Protein AF-A0A1I3MCD2-F1 (afdb_monomer)

Sequence (157 aa):
MAGADNDCGRGHNVNRDANYAGITSLNPNIALNADGDVICSGNSDSISVVGFGKLPEGVLGVSCPKRSSLDSKELIVDDIRISQDSSTFTLTPNALGCVSRYDLQALVTHEFGHFFGLGHVSESKRQQMTMSPLVGACTAAERTLGLRDMLGLEVLF

Organism: NCBI:txid1005945

Foldseek 3Di:
DPDQFAPAPDDDPQPDDDDDPDDDPDAFQWDADPVQDIDCPDPPDQEEEEEEDAHPPPDAKDKRWDAPDPPGLDTRYIYMYGYNPPVQADCQLQDPPFDNHFHPLLQVLLNVLVVNPDAADDPVVDVQDSRHPDTDGSDCSHNHHYPVSSVVSVVSD

Secondary structure (DSSP, 8-state):
-----BSS----------------SPPPSEEE-TTS-EEE----SS---EEEE---TT--EEEEEEESSTT---EEEEEEEEES-GGGEES-TTSTT--S-EEHHHHHHHHHHHHTTPPPPPTTT-TTSTT-SSPPBT--GGGSB-HHHHHHHHHH-

Radius of gyration: 15.58 Å; Cα contacts (8 Å, |Δi|>4): 293; chains: 1; bounding box: 37×43×44 Å

Solvent-accessible surface area (backbone atoms only — not comparable to full-atom values): 9366 Å² total; per-residue (Å²): 76,91,73,81,58,50,83,59,81,71,78,93,75,59,82,64,80,62,79,89,89,72,92,72,92,76,71,33,57,64,44,62,50,97,89,48,48,83,37,63,58,68,68,85,58,94,65,62,33,78,37,71,35,93,60,47,90,95,46,62,64,49,55,44,67,36,48,85,41,98,89,45,86,50,68,74,35,35,26,29,39,32,41,58,58,68,80,47,47,33,91,56,20,78,43,98,80,54,71,84,19,32,23,50,62,22,51,52,47,23,38,47,37,39,58,73,65,51,67,74,44,62,55,96,78,44,65,57,30,24,44,18,86,59,78,57,61,34,36,64,62,26,53,32,39,33,61,65,56,50,53,50,45,56,73,76,85

Structure (mmCIF, N/CA/C/O backbone):
data_AF-A0A1I3MCD2-F1
#
_entry.id   AF-A0A1I3MCD2-F1
#
loop_
_atom_site.group_PDB
_atom_site.id
_atom_site.type_symbol
_atom_site.label_atom_id
_atom_site.label_alt_id
_atom_site.label_comp_id
_atom_site.label_asym_id
_atom_site.label_entity_id
_atom_site.label_seq_id
_atom_site.pdbx_PDB_ins_code
_atom_site.Cartn_x
_atom_site.Cartn_y
_atom_site.Cartn_z
_atom_site.occupancy
_atom_site.B_iso_or_equiv
_atom_site.auth_seq_id
_atom_site.auth_comp_id
_atom_site.auth_asym_id
_atom_site.auth_atom_id
_atom_site.pdbx_PDB_model_num
ATOM 1 N N . MET A 1 1 ? 9.531 -9.593 -0.253 1.00 42.62 1 MET A N 1
ATOM 2 C CA . MET A 1 1 ? 8.609 -9.960 0.836 1.00 42.62 1 MET A CA 1
ATOM 3 C C . MET A 1 1 ? 9.076 -11.290 1.385 1.00 42.62 1 MET A C 1
ATOM 5 O O . MET A 1 1 ? 8.758 -12.315 0.809 1.00 42.62 1 MET A O 1
ATOM 9 N N . ALA A 1 2 ? 9.872 -11.283 2.451 1.00 29.47 2 ALA A N 1
ATOM 10 C CA . ALA A 1 2 ? 10.200 -12.526 3.137 1.00 29.47 2 ALA A CA 1
ATOM 11 C C . ALA A 1 2 ? 9.055 -12.837 4.112 1.00 29.47 2 ALA A C 1
ATOM 13 O O . ALA A 1 2 ? 8.924 -12.158 5.127 1.00 29.47 2 ALA A O 1
ATOM 14 N N . GLY A 1 3 ? 8.216 -13.817 3.760 1.00 45.88 3 GLY A N 1
ATOM 15 C CA . GLY A 1 3 ? 7.077 -14.266 4.564 1.00 45.88 3 GLY A CA 1
ATOM 16 C C . GLY A 1 3 ? 5.793 -13.501 4.259 1.00 45.88 3 GLY A C 1
ATOM 17 O O . GLY A 1 3 ? 5.422 -12.585 4.983 1.00 45.88 3 GLY A O 1
ATOM 18 N N . ALA A 1 4 ? 5.100 -13.876 3.184 1.00 54.59 4 ALA A N 1
ATOM 19 C CA . ALA A 1 4 ? 3.705 -13.491 3.020 1.00 54.59 4 ALA A CA 1
ATOM 20 C C . ALA A 1 4 ? 2.867 -14.106 4.155 1.00 54.59 4 ALA A C 1
ATOM 22 O O . ALA A 1 4 ? 2.524 -15.292 4.098 1.00 54.59 4 ALA A O 1
ATOM 23 N N . ASP A 1 5 ? 2.559 -13.309 5.181 1.00 69.00 5 ASP A N 1
ATOM 24 C CA . ASP A 1 5 ? 1.553 -13.657 6.181 1.00 69.00 5 ASP A CA 1
ATOM 25 C C . ASP A 1 5 ? 0.223 -13.869 5.446 1.00 69.00 5 ASP A C 1
ATOM 27 O O . ASP A 1 5 ? -0.401 -12.932 4.941 1.00 69.00 5 ASP A O 1
ATOM 31 N N . ASN A 1 6 ? -0.179 -15.133 5.330 1.00 71.88 6 ASN A N 1
ATOM 32 C CA . ASN A 1 6 ? -1.443 -15.532 4.737 1.00 71.88 6 ASN A CA 1
ATOM 33 C C . ASN A 1 6 ? -2.268 -16.271 5.786 1.00 71.88 6 ASN A C 1
ATOM 35 O O . ASN A 1 6 ? -1.760 -17.113 6.525 1.00 71.88 6 ASN A O 1
ATOM 39 N N . ASP A 1 7 ? -3.553 -15.965 5.836 1.00 76.00 7 ASP A N 1
ATOM 40 C CA . ASP A 1 7 ? -4.520 -16.595 6.734 1.00 76.00 7 ASP A CA 1
ATOM 41 C C . ASP A 1 7 ? -5.249 -17.773 6.061 1.00 76.00 7 ASP A C 1
ATOM 43 O O . ASP A 1 7 ? -6.100 -18.430 6.659 1.00 76.00 7 ASP A O 1
ATOM 47 N N . CYS A 1 8 ? -4.891 -18.078 4.809 1.00 77.56 8 CYS A N 1
ATOM 48 C CA . CYS A 1 8 ? -5.559 -19.077 3.979 1.00 77.56 8 CYS A CA 1
ATOM 49 C C . CYS A 1 8 ? -4.957 -20.491 4.063 1.00 77.56 8 CYS A C 1
ATOM 51 O O . CYS A 1 8 ? -5.412 -21.396 3.358 1.00 77.56 8 CYS A O 1
ATOM 53 N N . GLY A 1 9 ? -3.939 -20.688 4.907 1.00 77.88 9 GLY A N 1
ATOM 54 C CA . GLY A 1 9 ? -3.312 -21.989 5.151 1.00 77.88 9 GLY A CA 1
ATOM 55 C C . GLY A 1 9 ? -2.483 -22.524 3.979 1.00 77.88 9 GLY A C 1
ATOM 56 O O . GLY A 1 9 ? -2.197 -23.723 3.938 1.00 77.88 9 GLY A O 1
ATOM 57 N N . ARG A 1 10 ? -2.102 -21.673 3.015 1.00 78.19 10 ARG A N 1
ATOM 58 C CA . ARG A 1 10 ? -1.213 -22.061 1.911 1.00 78.19 10 ARG A CA 1
ATOM 59 C C . ARG A 1 10 ? 0.249 -21.877 2.303 1.00 78.19 10 ARG A C 1
ATOM 61 O O . ARG A 1 10 ? 0.619 -20.925 2.986 1.00 78.19 10 ARG A O 1
ATOM 68 N N . GLY A 1 11 ? 1.088 -22.796 1.833 1.00 71.38 11 GLY A N 1
ATOM 69 C CA . GLY A 1 11 ? 2.538 -22.661 1.942 1.00 71.38 11 GLY A CA 1
ATOM 70 C C . GLY A 1 11 ? 3.066 -21.488 1.110 1.00 71.38 11 GLY A C 1
ATOM 71 O O . GLY A 1 11 ? 2.453 -21.077 0.125 1.00 71.38 11 GLY A O 1
ATOM 72 N N . HIS A 1 12 ? 4.225 -20.963 1.500 1.00 70.19 12 HIS A N 1
ATOM 73 C CA . HIS A 1 12 ? 4.914 -19.905 0.767 1.00 70.19 12 HIS A CA 1
ATOM 74 C C . HIS A 1 12 ? 5.600 -20.473 -0.487 1.00 70.19 12 HIS A C 1
ATOM 76 O O . HIS A 1 12 ? 6.773 -20.841 -0.448 1.00 70.19 12 HIS A O 1
ATOM 82 N N . ASN A 1 13 ? 4.860 -20.564 -1.593 1.00 69.56 13 ASN A N 1
ATOM 83 C CA . ASN A 1 13 ? 5.361 -21.093 -2.870 1.00 69.56 13 ASN A CA 1
ATOM 84 C C . ASN A 1 13 ? 5.771 -19.998 -3.871 1.00 69.56 13 ASN A C 1
ATOM 86 O O . ASN A 1 13 ? 6.171 -20.305 -4.989 1.00 69.56 13 ASN A O 1
ATOM 90 N N . VAL A 1 14 ? 5.666 -18.726 -3.483 1.00 73.44 14 VAL A N 1
ATOM 91 C CA . VAL A 1 14 ? 5.966 -17.582 -4.347 1.00 73.44 14 VAL A CA 1
ATOM 92 C C . VAL A 1 14 ? 7.465 -17.290 -4.295 1.00 73.44 14 VAL A C 1
ATOM 94 O O . VAL A 1 14 ? 7.976 -16.821 -3.281 1.00 73.44 14 VAL A O 1
ATOM 97 N N . ASN A 1 15 ? 8.181 -17.571 -5.387 1.00 72.88 15 ASN A N 1
ATOM 98 C CA . ASN A 1 15 ? 9.627 -17.347 -5.484 1.00 72.88 15 ASN A CA 1
ATOM 99 C C . ASN A 1 15 ? 9.943 -15.978 -6.114 1.00 72.88 15 ASN A C 1
ATOM 101 O O . ASN A 1 15 ? 10.458 -15.872 -7.237 1.00 72.88 15 ASN A O 1
ATOM 105 N N . ARG A 1 16 ? 9.565 -14.917 -5.397 1.00 73.12 16 ARG A N 1
ATOM 106 C CA . ARG A 1 16 ? 9.937 -13.534 -5.702 1.00 73.12 16 ARG A CA 1
ATOM 107 C C . ARG A 1 16 ? 10.195 -12.750 -4.438 1.00 73.12 16 ARG A C 1
ATOM 109 O O . ARG A 1 16 ? 9.354 -12.686 -3.547 1.00 73.12 16 ARG A O 1
ATOM 116 N N . ASP A 1 17 ? 11.320 -12.052 -4.451 1.00 72.75 17 ASP A N 1
ATOM 117 C CA . ASP A 1 17 ? 11.742 -11.205 -3.356 1.00 72.75 17 ASP A CA 1
ATOM 118 C C . ASP A 1 17 ? 11.842 -9.746 -3.783 1.00 72.75 17 ASP A C 1
ATOM 120 O O . ASP A 1 17 ? 12.180 -9.410 -4.915 1.00 72.75 17 ASP A O 1
ATOM 124 N N . ALA A 1 18 ? 11.571 -8.882 -2.814 1.00 76.50 18 ALA A N 1
ATOM 125 C CA . ALA A 1 18 ? 11.898 -7.469 -2.852 1.00 76.50 18 ALA A CA 1
ATOM 126 C C . ALA A 1 18 ? 12.752 -7.226 -1.615 1.00 76.50 18 ALA A C 1
ATOM 128 O O . ALA A 1 18 ? 12.320 -7.549 -0.501 1.00 76.50 18 ALA A O 1
ATOM 129 N N . ASN A 1 19 ? 13.969 -6.736 -1.832 1.00 83.06 19 ASN A N 1
ATOM 130 C CA . ASN A 1 19 ? 14.943 -6.502 -0.778 1.00 83.06 19 ASN A CA 1
ATOM 131 C C . ASN A 1 19 ? 14.924 -5.028 -0.398 1.00 83.06 19 ASN A C 1
ATOM 133 O O . ASN A 1 19 ? 14.977 -4.154 -1.261 1.00 83.06 19 ASN A O 1
ATOM 137 N N . TYR A 1 20 ? 14.873 -4.757 0.902 1.00 86.88 20 TYR A N 1
ATOM 138 C CA . TYR A 1 20 ? 14.983 -3.396 1.396 1.00 86.88 20 TYR A CA 1
ATOM 139 C C . TYR A 1 20 ? 16.411 -2.881 1.182 1.00 86.88 20 TYR A C 1
ATOM 141 O O . TYR A 1 20 ? 17.353 -3.372 1.801 1.00 86.88 20 TYR A O 1
ATOM 149 N N . ALA A 1 21 ? 16.565 -1.897 0.296 1.00 89.81 21 ALA A N 1
ATOM 150 C CA . ALA A 1 21 ? 17.864 -1.330 -0.070 1.00 89.81 21 ALA A CA 1
ATOM 151 C C . ALA A 1 21 ? 18.345 -0.210 0.877 1.00 89.81 21 ALA A C 1
ATOM 153 O O . ALA A 1 21 ? 19.453 0.296 0.708 1.00 89.81 21 ALA A O 1
ATOM 154 N N . GLY A 1 22 ? 17.538 0.173 1.873 1.00 92.44 22 GLY A N 1
ATOM 155 C CA . GLY A 1 22 ? 17.850 1.231 2.836 1.00 92.44 22 GLY A CA 1
ATOM 156 C C . GLY A 1 22 ? 16.966 2.473 2.706 1.00 92.44 22 GLY A C 1
ATOM 157 O O . GLY A 1 22 ? 16.044 2.533 1.893 1.00 92.44 22 GLY A O 1
ATOM 158 N N . ILE A 1 23 ? 17.237 3.466 3.555 1.00 92.44 23 ILE A N 1
ATOM 159 C CA . ILE A 1 23 ? 16.562 4.771 3.534 1.00 92.44 23 ILE A CA 1
ATOM 160 C C . ILE A 1 23 ? 17.223 5.642 2.466 1.00 92.44 23 ILE A C 1
ATOM 162 O O . ILE A 1 23 ? 18.448 5.688 2.363 1.00 92.44 23 ILE A O 1
ATOM 166 N N . THR A 1 24 ? 16.413 6.373 1.709 1.00 91.81 24 THR A N 1
ATOM 167 C CA . THR A 1 24 ? 16.865 7.322 0.690 1.00 91.81 24 THR A CA 1
ATOM 168 C C . THR A 1 24 ? 16.209 8.687 0.894 1.00 91.81 24 THR A C 1
ATOM 170 O O . THR A 1 24 ? 15.181 8.792 1.560 1.00 91.81 24 THR A O 1
ATOM 173 N N . SER A 1 25 ? 16.810 9.738 0.335 1.00 90.75 25 SER A N 1
ATOM 174 C CA . SER A 1 25 ? 16.212 11.078 0.237 1.00 90.75 25 SER A CA 1
ATOM 175 C C . SER A 1 25 ? 15.410 11.283 -1.054 1.00 90.75 25 SER A C 1
ATOM 177 O O . SER A 1 25 ? 14.838 12.356 -1.257 1.00 90.75 25 SER A O 1
ATOM 179 N N . LEU A 1 26 ? 15.387 10.279 -1.936 1.00 90.00 26 LEU A N 1
ATOM 180 C CA . LEU A 1 26 ? 14.535 10.272 -3.121 1.00 90.00 26 LEU A CA 1
ATOM 181 C C . LEU A 1 26 ? 13.061 10.219 -2.709 1.00 90.00 26 LEU A C 1
ATOM 183 O O . LEU A 1 26 ? 12.703 9.613 -1.701 1.00 90.00 26 LEU A O 1
ATOM 187 N N . ASN A 1 27 ? 12.209 10.843 -3.517 1.00 89.00 27 ASN A N 1
ATOM 188 C CA . ASN A 1 27 ? 10.761 10.760 -3.364 1.00 89.00 27 ASN A CA 1
ATOM 189 C C . ASN A 1 27 ? 10.195 9.782 -4.400 1.00 89.00 27 ASN A C 1
ATOM 191 O O . ASN A 1 27 ? 10.745 9.731 -5.500 1.00 89.00 27 ASN A O 1
ATOM 195 N N . PRO A 1 28 ? 9.077 9.089 -4.103 1.00 89.94 28 PRO A N 1
ATOM 196 C CA . PRO A 1 28 ? 8.359 8.305 -5.106 1.00 89.94 28 PRO A CA 1
ATOM 197 C C . PRO A 1 28 ? 8.019 9.184 -6.312 1.00 89.94 28 PRO A C 1
ATOM 199 O O . PRO A 1 28 ? 7.481 10.283 -6.125 1.00 89.94 28 PRO A O 1
ATOM 202 N N . ASN A 1 29 ? 8.292 8.726 -7.529 1.00 89.44 29 ASN A N 1
ATOM 203 C CA . ASN A 1 29 ? 8.064 9.434 -8.786 1.00 89.44 29 ASN A CA 1
ATOM 204 C C . ASN A 1 29 ? 6.593 9.345 -9.232 1.00 89.44 29 ASN A C 1
ATOM 206 O O . ASN A 1 29 ? 6.224 8.886 -10.312 1.00 89.44 29 ASN A O 1
ATOM 210 N N . ILE A 1 30 ? 5.732 9.825 -8.344 1.00 89.12 30 ILE A N 1
ATOM 211 C CA . ILE A 1 30 ? 4.297 9.966 -8.545 1.00 89.12 30 ILE A CA 1
ATOM 212 C C . ILE A 1 30 ? 4.001 11.467 -8.584 1.00 89.12 30 ILE A C 1
ATOM 214 O O . ILE A 1 30 ? 4.502 12.236 -7.763 1.00 89.12 30 ILE A O 1
ATOM 218 N N . ALA A 1 31 ? 3.198 11.929 -9.526 1.00 88.00 31 ALA A N 1
ATOM 219 C CA . ALA A 1 31 ? 2.808 13.330 -9.646 1.00 88.00 31 ALA A CA 1
ATOM 220 C C . ALA A 1 31 ? 1.286 13.470 -9.574 1.00 88.00 31 ALA A C 1
ATOM 222 O O . ALA A 1 31 ? 0.558 12.488 -9.684 1.00 88.00 31 ALA A O 1
ATOM 223 N N . LEU A 1 32 ? 0.815 14.700 -9.382 1.00 88.69 32 LEU A N 1
ATOM 224 C CA . LEU A 1 32 ? -0.588 15.056 -9.575 1.00 88.69 32 LEU A CA 1
ATOM 225 C C . LEU A 1 32 ? -0.677 15.996 -10.780 1.00 88.69 32 LEU A C 1
ATOM 227 O O . LEU A 1 32 ? 0.164 16.891 -10.911 1.00 88.69 32 LEU A O 1
ATOM 231 N N . ASN A 1 33 ? -1.652 15.791 -11.665 1.00 86.94 33 ASN A N 1
ATOM 232 C CA . ASN A 1 33 ? -1.927 16.723 -12.760 1.00 86.94 33 ASN A CA 1
ATOM 233 C C . ASN A 1 33 ? -2.583 18.017 -12.226 1.00 86.94 33 ASN A C 1
ATOM 235 O O . ASN A 1 33 ? -2.803 18.177 -11.023 1.00 86.94 33 ASN A O 1
ATOM 239 N N . ALA A 1 34 ? -2.891 18.956 -13.124 1.00 85.69 34 ALA A N 1
ATOM 240 C CA . ALA A 1 34 ? -3.553 20.210 -12.755 1.00 85.69 34 ALA A CA 1
ATOM 241 C C . ALA A 1 34 ? -4.967 20.005 -12.176 1.00 85.69 34 ALA A C 1
ATOM 243 O O . ALA A 1 34 ? -5.404 20.811 -11.356 1.00 85.69 34 ALA A O 1
ATOM 244 N N . ASP A 1 35 ? -5.639 18.923 -12.568 1.00 86.06 35 ASP A N 1
ATOM 245 C CA . ASP A 1 35 ? -6.974 18.533 -12.104 1.00 86.06 35 ASP A CA 1
ATOM 246 C C . ASP A 1 35 ? -6.934 17.771 -10.763 1.00 86.06 35 ASP A C 1
ATOM 248 O O . ASP A 1 35 ? -7.964 17.549 -10.131 1.00 86.06 35 ASP A O 1
ATOM 252 N N . GLY A 1 36 ? -5.735 17.424 -10.285 1.00 83.12 36 GLY A N 1
ATOM 253 C CA . GLY A 1 36 ? -5.518 16.668 -9.059 1.00 83.12 36 GLY A CA 1
ATOM 254 C C . GLY A 1 36 ? -5.512 15.151 -9.241 1.00 83.12 36 GLY A C 1
ATOM 255 O O . GLY A 1 36 ? -5.451 14.457 -8.235 1.00 83.12 36 GLY A O 1
ATOM 256 N N . ASP A 1 37 ? -5.525 14.618 -10.461 1.00 86.25 37 ASP A N 1
ATOM 257 C CA . ASP A 1 37 ? -5.416 13.177 -10.708 1.00 86.25 37 ASP A CA 1
ATOM 258 C C . ASP A 1 37 ? -3.981 12.684 -10.574 1.00 86.25 37 ASP A C 1
ATOM 260 O O . ASP A 1 37 ? -3.017 13.396 -10.869 1.00 86.25 37 ASP A O 1
ATOM 264 N N . VAL A 1 38 ? -3.839 11.416 -10.199 1.00 88.44 38 VAL A N 1
ATOM 265 C CA . VAL A 1 38 ? -2.535 10.777 -10.060 1.00 88.44 38 VAL A CA 1
ATOM 266 C C . VAL A 1 38 ? -1.942 10.467 -11.431 1.00 88.44 38 VAL A C 1
ATOM 268 O O . VAL A 1 38 ? -2.532 9.752 -12.239 1.00 88.44 38 VAL A O 1
ATOM 271 N N . ILE A 1 39 ? -0.736 10.977 -11.672 1.00 87.19 39 ILE A N 1
ATOM 272 C CA . ILE A 1 39 ? 0.094 10.617 -12.814 1.00 87.19 39 ILE A CA 1
ATOM 273 C C . ILE A 1 39 ? 1.271 9.789 -12.315 1.00 87.19 39 ILE A C 1
ATOM 275 O O . ILE A 1 39 ? 2.116 10.275 -11.563 1.00 87.19 39 ILE A O 1
ATOM 279 N N . CYS A 1 40 ? 1.379 8.564 -12.815 1.00 82.81 40 CYS A N 1
ATOM 280 C CA . CYS A 1 40 ? 2.628 7.823 -12.763 1.00 82.81 40 CYS A CA 1
ATOM 281 C C . CYS A 1 40 ? 3.563 8.420 -13.820 1.00 82.81 40 CYS A C 1
ATOM 283 O O . CYS A 1 40 ? 3.469 8.092 -15.007 1.00 82.81 40 CYS A O 1
ATOM 285 N N . SER A 1 41 ? 4.432 9.348 -13.421 1.00 67.75 41 SER A N 1
ATOM 286 C CA . SER A 1 41 ? 5.487 9.888 -14.277 1.00 67.75 41 SER A CA 1
ATOM 287 C C . SER A 1 41 ? 6.533 8.796 -14.463 1.00 67.75 41 SER A C 1
ATOM 289 O O . SER A 1 41 ? 7.537 8.789 -13.772 1.00 67.75 41 SER A O 1
ATOM 291 N N . GLY A 1 42 ? 6.232 7.825 -15.337 1.00 60.78 42 GLY A N 1
ATOM 292 C CA . GLY A 1 42 ? 6.852 6.499 -15.373 1.00 60.78 42 GLY A CA 1
ATOM 293 C C . GLY A 1 42 ? 8.305 6.476 -14.913 1.00 60.78 42 GLY A C 1
ATOM 294 O O . GLY A 1 42 ? 9.140 7.121 -15.541 1.00 60.78 42 GLY A O 1
ATOM 295 N N . ASN A 1 43 ? 8.577 5.731 -13.837 1.00 57.84 43 ASN A N 1
ATOM 296 C CA . ASN A 1 43 ? 9.885 5.611 -13.191 1.00 57.84 43 ASN A CA 1
ATOM 297 C C . ASN A 1 43 ? 10.991 5.444 -14.229 1.00 57.84 43 ASN A C 1
ATOM 299 O O . ASN A 1 43 ? 11.156 4.391 -14.855 1.00 57.84 43 ASN A O 1
ATOM 303 N N . SER A 1 44 ? 11.697 6.530 -14.512 1.00 58.72 44 SER A N 1
ATOM 304 C CA . SER A 1 44 ? 12.831 6.551 -15.429 1.00 58.72 44 SER A CA 1
ATOM 305 C C . SER A 1 44 ? 14.121 6.154 -14.717 1.00 58.72 44 SER A C 1
ATOM 307 O O . SER A 1 44 ? 15.107 5.851 -15.386 1.00 58.72 44 SER A O 1
ATOM 309 N N . ASP A 1 45 ? 14.099 6.086 -13.387 1.00 67.38 45 ASP A N 1
ATOM 310 C CA . ASP A 1 45 ? 15.120 5.451 -12.574 1.00 67.38 45 ASP A CA 1
ATOM 311 C C . ASP A 1 45 ? 14.855 3.943 -12.417 1.00 67.38 45 ASP A C 1
ATOM 313 O O . ASP A 1 45 ? 13.769 3.416 -12.653 1.00 67.38 45 ASP A O 1
ATOM 317 N N . SER A 1 46 ? 15.915 3.201 -12.106 1.00 77.00 46 SER A N 1
ATOM 318 C CA . SER A 1 46 ? 15.855 1.754 -11.846 1.00 77.00 46 SER A CA 1
ATOM 319 C C . SER A 1 46 ? 15.719 1.474 -10.346 1.00 77.00 46 SER A C 1
ATOM 321 O O . SER A 1 46 ? 16.305 0.517 -9.843 1.00 77.00 46 SER A O 1
ATOM 323 N N . ILE A 1 47 ? 15.032 2.357 -9.614 1.00 84.50 47 ILE A N 1
ATOM 324 C CA . ILE A 1 47 ? 14.949 2.336 -8.150 1.00 84.50 47 ILE A CA 1
ATOM 325 C C . ILE A 1 47 ? 13.486 2.430 -7.738 1.00 84.50 47 ILE A C 1
ATOM 327 O O . ILE A 1 47 ? 12.767 3.303 -8.197 1.00 84.50 47 ILE A O 1
ATOM 331 N N . SER A 1 48 ? 13.062 1.519 -6.866 1.00 88.62 48 SER A N 1
ATOM 332 C CA . SER A 1 48 ? 11.736 1.539 -6.251 1.00 88.62 48 SER A CA 1
ATOM 333 C C . SER A 1 48 ? 11.790 2.286 -4.927 1.00 88.62 48 SER A C 1
ATOM 335 O O . SER A 1 48 ? 12.591 1.941 -4.052 1.00 88.62 48 SER A O 1
ATOM 337 N N . VAL A 1 49 ? 10.948 3.299 -4.771 1.00 91.62 49 VAL A N 1
ATOM 338 C CA . VAL A 1 49 ? 10.888 4.167 -3.598 1.00 91.62 49 VAL A CA 1
ATOM 339 C C . VAL A 1 49 ? 9.486 4.123 -3.002 1.00 91.62 49 VAL A C 1
ATOM 341 O O . VAL A 1 49 ? 8.481 4.380 -3.661 1.00 91.62 49 VAL A O 1
ATOM 344 N N . VAL A 1 50 ? 9.430 3.842 -1.701 1.00 93.00 50 VAL A N 1
ATOM 345 C CA . VAL A 1 50 ? 8.215 3.965 -0.891 1.00 93.00 50 VAL A CA 1
ATOM 346 C C . VAL A 1 50 ? 8.346 5.210 -0.028 1.00 93.00 50 VAL A C 1
ATOM 348 O O . VAL A 1 50 ? 9.348 5.375 0.670 1.00 93.00 50 VAL A O 1
ATOM 351 N N . GLY A 1 51 ? 7.349 6.089 -0.049 1.00 94.06 51 GLY A N 1
ATOM 352 C CA . GLY A 1 51 ? 7.421 7.335 0.706 1.00 94.06 51 GLY A CA 1
ATOM 353 C C . GLY A 1 51 ? 6.081 8.026 0.905 1.00 94.06 51 GLY A C 1
ATOM 354 O O . GLY A 1 51 ? 5.108 7.777 0.198 1.00 94.06 51 GLY A O 1
ATOM 355 N N . PHE A 1 52 ? 6.044 8.927 1.880 1.00 94.62 52 PHE A N 1
ATOM 356 C CA . PHE A 1 52 ? 4.879 9.761 2.148 1.00 94.62 52 PHE A CA 1
ATOM 357 C C . PHE A 1 52 ? 4.869 10.993 1.241 1.00 94.62 52 PHE A C 1
ATOM 359 O O . PHE A 1 52 ? 5.918 11.563 0.942 1.00 94.62 52 PHE A O 1
ATOM 366 N N . GLY A 1 53 ? 3.689 11.439 0.822 1.00 93.38 53 GLY A N 1
ATOM 367 C CA . GLY A 1 53 ? 3.543 12.650 0.024 1.00 93.38 53 GLY A CA 1
ATOM 368 C C . GLY A 1 53 ? 2.093 13.067 -0.184 1.00 93.38 53 GLY A C 1
ATOM 369 O O . GLY A 1 53 ? 1.155 12.438 0.304 1.00 93.38 53 GLY A O 1
ATOM 370 N N . LYS A 1 54 ? 1.900 14.162 -0.922 1.00 92.25 54 LYS A N 1
ATOM 371 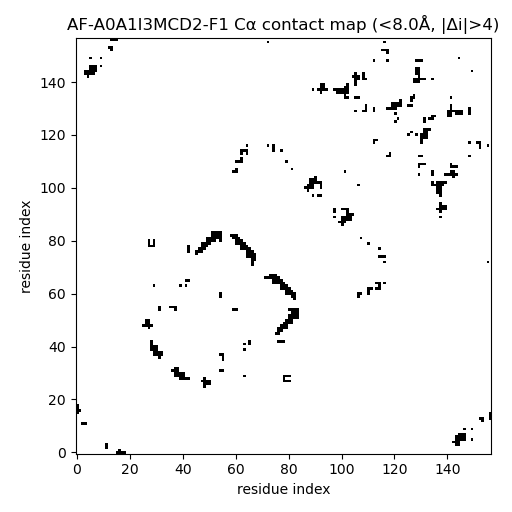C CA . LYS A 1 54 ? 0.562 14.643 -1.272 1.00 92.25 54 LYS A CA 1
ATOM 372 C C . LYS A 1 54 ? -0.122 13.669 -2.239 1.00 92.25 54 LYS A C 1
ATOM 374 O O . LYS A 1 54 ? 0.464 13.291 -3.255 1.00 92.25 54 LYS A O 1
ATOM 379 N N . LEU A 1 55 ? -1.368 13.335 -1.923 1.00 92.31 55 LEU A N 1
ATOM 380 C CA . LEU A 1 55 ? -2.298 12.573 -2.751 1.00 92.31 55 LEU A CA 1
ATOM 381 C C . LEU A 1 55 ? -3.641 13.319 -2.835 1.00 92.31 55 LEU A C 1
ATOM 383 O O . LEU A 1 55 ? -3.849 14.269 -2.067 1.00 92.31 55 LEU A O 1
ATOM 387 N N . PRO A 1 56 ? -4.525 12.944 -3.776 1.00 91.19 56 PRO A N 1
ATOM 388 C CA . PRO A 1 56 ? -5.872 13.496 -3.845 1.00 91.19 56 PRO A CA 1
ATOM 389 C C . PRO A 1 56 ? -6.657 13.166 -2.573 1.00 91.19 56 PRO A C 1
ATOM 391 O O . PRO A 1 56 ? -6.363 12.193 -1.876 1.00 91.19 56 PRO A O 1
ATOM 394 N N . GLU A 1 57 ? -7.666 13.975 -2.262 1.00 87.31 57 GLU A N 1
ATOM 395 C CA . GLU A 1 57 ? -8.520 13.719 -1.104 1.00 87.31 57 GLU A CA 1
ATOM 396 C C . GLU A 1 57 ? -9.217 12.354 -1.232 1.00 87.31 57 GLU A C 1
ATOM 398 O O . GLU A 1 57 ? -9.691 11.982 -2.304 1.00 87.31 57 GLU A O 1
ATOM 403 N N . GLY A 1 58 ? -9.239 11.585 -0.141 1.00 86.62 58 GLY A N 1
ATOM 404 C CA . GLY A 1 58 ? -9.799 10.230 -0.120 1.00 86.62 58 GLY A CA 1
ATOM 405 C C . GLY A 1 58 ? -8.881 9.133 -0.673 1.00 86.62 58 GLY A C 1
ATOM 406 O O . GLY A 1 58 ? -9.229 7.961 -0.559 1.00 86.62 58 GLY A O 1
ATOM 407 N N . VAL A 1 59 ? -7.705 9.471 -1.213 1.00 90.94 59 VAL A N 1
ATOM 408 C CA . VAL A 1 59 ? -6.710 8.489 -1.671 1.00 90.94 59 VAL A CA 1
ATOM 409 C C . VAL A 1 59 ? -5.662 8.269 -0.581 1.00 90.94 59 VAL A C 1
ATOM 411 O O . VAL A 1 59 ? -4.946 9.189 -0.183 1.00 90.94 59 VAL A O 1
ATOM 414 N N . LEU A 1 60 ? -5.573 7.034 -0.090 1.00 93.00 60 LEU A N 1
ATOM 415 C CA . LEU A 1 60 ? -4.691 6.672 1.022 1.00 93.00 60 LEU A CA 1
ATOM 416 C C . LEU A 1 60 ? -3.274 6.316 0.560 1.00 93.00 60 LEU A C 1
ATOM 418 O O . LEU A 1 60 ? -2.300 6.689 1.218 1.00 93.00 60 LEU A O 1
ATOM 422 N N . GLY A 1 61 ? -3.166 5.625 -0.570 1.00 93.12 61 GLY A N 1
ATOM 423 C CA . GLY A 1 61 ? -1.921 5.162 -1.162 1.00 93.12 61 GLY A CA 1
ATOM 424 C C . GLY A 1 61 ? -2.085 4.934 -2.660 1.00 93.12 61 GLY A C 1
ATOM 425 O O . GLY A 1 61 ? -3.210 4.844 -3.153 1.00 93.12 61 GLY A O 1
ATOM 426 N N . VAL A 1 62 ? -0.964 4.944 -3.379 1.00 92.19 62 VAL A N 1
ATOM 427 C CA . VAL A 1 62 ? -0.886 4.582 -4.797 1.00 92.19 62 VAL A CA 1
ATOM 428 C C . VAL A 1 62 ? 0.449 3.909 -5.088 1.00 92.19 62 VAL A C 1
ATOM 430 O O . VAL A 1 62 ? 1.500 4.469 -4.772 1.00 92.19 62 VAL A O 1
ATOM 433 N N . SER A 1 63 ? 0.389 2.769 -5.765 1.00 90.44 63 SER A N 1
ATOM 434 C CA . SER A 1 63 ? 1.487 2.114 -6.477 1.00 90.44 63 SER A CA 1
ATOM 435 C C . SER A 1 63 ? 1.471 2.487 -7.968 1.00 90.44 63 SER A C 1
ATOM 437 O O . SER A 1 63 ? 0.419 2.520 -8.616 1.00 90.44 63 SER A O 1
ATOM 439 N N . CYS A 1 64 ? 2.645 2.781 -8.523 1.00 87.75 64 CYS A N 1
ATOM 440 C CA . CYS A 1 64 ? 2.864 3.147 -9.921 1.00 87.75 64 CYS A CA 1
ATOM 441 C C . CYS A 1 64 ? 3.865 2.186 -10.590 1.00 87.75 64 CYS A C 1
ATOM 443 O O . CYS A 1 64 ? 5.012 2.561 -10.867 1.00 87.75 64 CYS A O 1
ATOM 445 N N . PRO A 1 65 ? 3.440 0.947 -10.901 1.00 81.06 65 PRO A N 1
ATOM 446 C CA . PRO A 1 65 ? 4.347 -0.067 -11.399 1.00 81.06 65 PRO A CA 1
ATOM 447 C C . PRO A 1 65 ? 4.718 0.185 -12.858 1.00 81.06 65 PRO A C 1
ATOM 449 O O . PRO A 1 65 ? 3.861 0.366 -13.729 1.00 81.06 65 PRO A O 1
ATOM 452 N N . LYS A 1 66 ? 6.011 0.098 -13.162 1.00 78.19 66 LYS A N 1
ATOM 453 C CA . LYS A 1 66 ? 6.535 0.097 -14.526 1.00 78.19 66 LYS A CA 1
ATOM 454 C C . LYS A 1 66 ? 6.765 -1.329 -15.004 1.00 78.19 66 LYS A C 1
ATOM 456 O O . LYS A 1 66 ? 7.500 -2.105 -14.393 1.00 78.19 66 LYS A O 1
ATOM 461 N N . ARG A 1 67 ? 6.184 -1.645 -16.159 1.00 71.44 67 ARG A N 1
ATOM 462 C CA . ARG A 1 67 ? 6.338 -2.934 -16.848 1.00 71.44 67 ARG A CA 1
ATOM 463 C C . ARG A 1 67 ? 7.166 -2.774 -18.118 1.00 71.44 67 ARG A C 1
ATOM 465 O O . ARG A 1 67 ? 7.171 -1.696 -18.715 1.00 71.44 67 ARG A O 1
ATOM 472 N N . SER A 1 68 ? 7.852 -3.840 -18.537 1.00 64.88 68 SER A N 1
ATOM 473 C CA . SER A 1 68 ? 8.652 -3.842 -19.777 1.00 64.88 68 SER A CA 1
ATOM 474 C C . SER A 1 68 ? 7.804 -3.643 -21.037 1.00 64.88 68 SER A C 1
ATOM 476 O O . SER A 1 68 ? 8.261 -3.043 -22.008 1.00 64.88 68 SER A O 1
ATOM 478 N N . SER A 1 69 ? 6.541 -4.062 -20.999 1.00 61.88 69 SER A N 1
ATOM 479 C CA . SER A 1 69 ? 5.507 -3.743 -21.984 1.00 61.88 69 SER A CA 1
ATOM 480 C C . SER A 1 69 ? 4.121 -3.831 -21.333 1.00 61.88 69 SER A C 1
ATOM 482 O O . SER A 1 69 ? 3.994 -4.344 -20.220 1.00 61.88 69 SER A O 1
ATOM 484 N N . LEU A 1 70 ? 3.075 -3.345 -22.013 1.00 59.50 70 LEU A N 1
ATOM 485 C CA . LEU A 1 70 ? 1.691 -3.413 -21.512 1.00 59.50 70 LEU A CA 1
ATOM 486 C C . LEU A 1 70 ? 1.216 -4.855 -21.259 1.00 59.50 70 LEU A C 1
ATOM 488 O O . LEU A 1 70 ? 0.456 -5.085 -20.320 1.00 59.50 70 LEU A O 1
ATOM 492 N N . ASP A 1 71 ? 1.707 -5.810 -22.053 1.00 59.66 71 ASP A N 1
ATOM 493 C CA . ASP A 1 71 ? 1.370 -7.237 -21.949 1.00 59.66 71 ASP A CA 1
ATOM 494 C C . ASP A 1 71 ? 2.334 -8.023 -21.047 1.00 59.66 71 ASP A C 1
ATOM 496 O O . ASP A 1 71 ? 2.125 -9.207 -20.771 1.00 59.66 71 ASP A O 1
ATOM 500 N N . SER A 1 72 ? 3.415 -7.386 -20.593 1.00 61.59 72 SER A N 1
ATOM 501 C CA . SER A 1 72 ? 4.411 -8.043 -19.763 1.00 61.59 72 SER A CA 1
ATOM 502 C C . SER A 1 72 ? 3.944 -8.130 -18.315 1.00 61.59 72 SER A C 1
ATOM 504 O O . SER A 1 72 ? 3.531 -7.145 -17.707 1.00 61.59 72 SER A O 1
ATOM 506 N N . LYS A 1 73 ? 4.076 -9.323 -17.733 1.00 62.06 73 LYS A N 1
ATOM 507 C CA . LYS A 1 73 ? 3.960 -9.537 -16.282 1.00 62.06 73 LYS A CA 1
ATOM 508 C C . LYS A 1 73 ? 5.242 -9.151 -15.535 1.00 62.06 73 LYS A C 1
ATOM 510 O O . LYS A 1 73 ? 5.280 -9.212 -14.311 1.00 62.06 73 LYS A O 1
ATOM 515 N N . GLU A 1 74 ? 6.297 -8.797 -16.265 1.00 64.88 74 GLU A N 1
ATOM 516 C CA . GLU A 1 74 ? 7.583 -8.410 -15.704 1.00 64.88 74 GLU A CA 1
ATOM 517 C C . GLU A 1 74 ? 7.525 -6.965 -15.208 1.00 64.88 74 GLU A C 1
ATOM 519 O O . GLU A 1 74 ? 7.431 -6.004 -15.981 1.00 64.88 74 GLU A O 1
ATOM 524 N N . LEU A 1 75 ? 7.571 -6.840 -13.889 1.00 69.31 75 LEU A N 1
ATOM 525 C CA . LEU A 1 75 ? 7.699 -5.578 -13.180 1.00 69.31 75 LEU A CA 1
ATOM 526 C C . LEU A 1 75 ? 9.177 -5.202 -13.125 1.00 69.31 75 LEU A C 1
ATOM 528 O O . LEU A 1 75 ? 10.003 -5.988 -12.665 1.00 69.31 75 LEU A O 1
ATOM 532 N N . ILE A 1 76 ? 9.500 -4.013 -13.630 1.00 73.94 76 ILE A N 1
ATOM 533 C CA . ILE A 1 76 ? 10.872 -3.494 -13.668 1.00 73.94 76 ILE A CA 1
ATOM 534 C C . ILE A 1 76 ? 11.169 -2.725 -12.382 1.00 73.94 76 ILE A C 1
ATOM 536 O O . ILE A 1 76 ? 12.222 -2.890 -11.775 1.00 73.94 76 ILE A O 1
ATOM 540 N N . VAL A 1 77 ? 10.252 -1.841 -12.004 1.00 79.25 77 VAL A N 1
ATOM 541 C CA . VAL A 1 77 ? 10.385 -0.9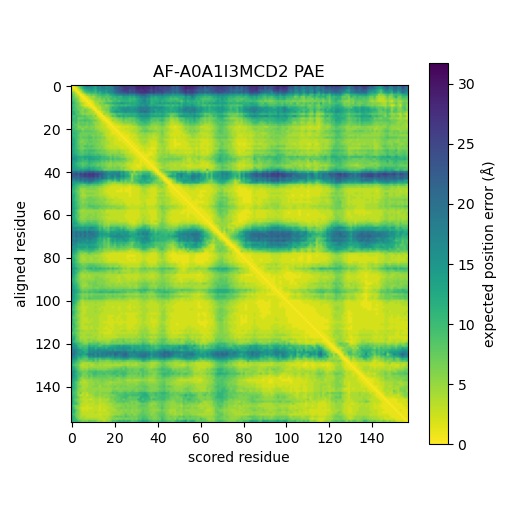06 -10.888 1.00 79.25 77 VAL A CA 1
ATOM 542 C C . VAL A 1 77 ? 8.987 -0.420 -10.527 1.00 79.25 77 VAL A C 1
ATOM 544 O O . VAL A 1 77 ? 8.127 -0.329 -11.403 1.00 79.25 77 VAL A O 1
ATOM 547 N N . ASP A 1 78 ? 8.750 -0.103 -9.265 1.00 84.31 78 ASP A N 1
ATOM 548 C CA . ASP A 1 78 ? 7.495 0.486 -8.817 1.00 84.31 78 ASP A CA 1
ATOM 549 C C . ASP A 1 78 ? 7.759 1.491 -7.693 1.00 84.31 78 ASP A C 1
ATOM 551 O O . ASP A 1 78 ? 8.637 1.285 -6.857 1.00 84.31 78 ASP A O 1
ATOM 555 N N . ASP A 1 79 ? 7.020 2.591 -7.712 1.00 90.75 79 ASP A N 1
ATOM 556 C CA . ASP A 1 79 ? 7.047 3.612 -6.676 1.00 90.75 79 ASP A CA 1
ATOM 557 C C . ASP A 1 79 ? 5.718 3.607 -5.942 1.00 90.75 79 ASP A C 1
ATOM 559 O O . ASP A 1 79 ? 4.657 3.576 -6.560 1.00 90.75 79 ASP A O 1
ATOM 563 N N . ILE A 1 80 ? 5.781 3.685 -4.615 1.00 93.06 80 ILE A N 1
ATOM 564 C CA . ILE A 1 80 ? 4.596 3.709 -3.762 1.00 93.06 80 ILE A CA 1
ATOM 565 C C . ILE A 1 80 ? 4.568 5.033 -3.014 1.00 93.06 80 ILE A C 1
ATOM 567 O O . ILE A 1 80 ? 5.479 5.357 -2.243 1.00 93.06 80 ILE A O 1
ATOM 571 N N . ARG A 1 81 ? 3.491 5.795 -3.200 1.00 94.62 81 ARG A N 1
ATOM 572 C CA . ARG A 1 81 ? 3.214 6.989 -2.407 1.00 94.62 81 ARG A CA 1
ATOM 573 C C . ARG A 1 81 ? 2.092 6.715 -1.426 1.00 94.62 81 ARG A C 1
ATOM 575 O O . ARG A 1 81 ? 1.023 6.273 -1.818 1.00 94.62 81 ARG A O 1
ATOM 582 N N . ILE A 1 82 ? 2.326 7.068 -0.171 1.00 95.31 82 ILE A N 1
ATOM 583 C CA . ILE A 1 82 ? 1.339 7.032 0.909 1.00 95.31 82 ILE A CA 1
ATOM 584 C C . ILE A 1 82 ? 0.936 8.472 1.233 1.00 95.31 82 ILE A C 1
ATOM 586 O O . ILE A 1 82 ? 1.775 9.376 1.183 1.00 95.31 82 ILE A O 1
ATOM 590 N N . SER A 1 83 ? -0.331 8.712 1.564 1.00 94.62 83 SER A N 1
ATOM 591 C CA . SER A 1 83 ? -0.796 10.042 1.962 1.00 94.62 83 SER A CA 1
ATOM 592 C C . SER A 1 83 ? 0.012 10.567 3.151 1.00 94.62 83 SER A C 1
ATOM 594 O O . SER A 1 83 ? 0.222 9.875 4.141 1.00 94.62 83 SER A O 1
ATOM 596 N N . GLN A 1 84 ? 0.475 11.810 3.069 1.00 93.62 84 GLN A N 1
ATOM 597 C CA . GLN A 1 84 ? 1.257 12.451 4.131 1.00 93.62 84 GLN A CA 1
ATOM 598 C C . GLN A 1 84 ? 0.441 12.843 5.375 1.00 93.62 84 GLN A C 1
ATOM 600 O O . GLN A 1 84 ? 1.023 13.293 6.363 1.00 93.62 84 GLN A O 1
ATOM 605 N N . ASP A 1 85 ? -0.889 12.724 5.342 1.00 91.56 85 ASP A N 1
ATOM 606 C CA . ASP A 1 85 ? -1.726 13.044 6.497 1.00 91.56 85 ASP A CA 1
ATOM 607 C C . ASP A 1 85 ? -1.628 11.947 7.566 1.00 91.56 85 ASP A C 1
ATOM 609 O O . ASP A 1 85 ? -2.328 10.936 7.539 1.00 91.56 85 ASP A O 1
ATOM 613 N N . SER A 1 86 ? -0.765 12.164 8.556 1.00 84.56 86 SER A N 1
ATOM 614 C CA . SER A 1 86 ? -0.549 11.216 9.651 1.00 84.56 86 SER A CA 1
ATOM 615 C C . SER A 1 86 ? -1.780 10.997 10.536 1.00 84.56 86 SER A C 1
ATOM 617 O O . SER A 1 86 ? -1.856 9.978 11.227 1.00 84.56 86 SER A O 1
ATOM 619 N N . SER A 1 87 ? -2.763 11.905 10.521 1.00 89.62 87 SER A N 1
ATOM 620 C CA . SER A 1 87 ? -4.004 11.742 11.285 1.00 89.62 87 SER A CA 1
ATOM 621 C C . SER A 1 87 ? -4.932 10.680 10.688 1.00 89.62 87 SER A C 1
ATOM 623 O O . SER A 1 87 ? -5.735 10.097 11.418 1.00 89.62 87 SER A O 1
ATOM 625 N N . THR A 1 88 ? -4.745 10.369 9.402 1.00 92.75 88 THR A N 1
ATOM 626 C CA . THR A 1 88 ? -5.495 9.357 8.652 1.00 92.75 88 THR A CA 1
ATOM 627 C C . THR A 1 88 ? -5.143 7.927 9.085 1.00 92.75 88 THR A C 1
ATOM 629 O O . THR A 1 88 ? -5.969 7.023 8.956 1.00 92.75 88 THR A O 1
ATOM 632 N N . PHE A 1 89 ? -3.946 7.699 9.639 1.00 95.12 89 PHE A N 1
ATOM 633 C CA . PHE A 1 89 ? -3.407 6.351 9.839 1.00 95.12 89 PHE A CA 1
ATOM 634 C C . PHE A 1 89 ? -3.292 5.911 11.301 1.00 95.12 89 PHE A C 1
ATOM 636 O O . PHE A 1 89 ? -3.170 6.708 12.240 1.00 95.12 89 PHE A O 1
ATOM 643 N N . THR A 1 90 ? -3.298 4.593 11.488 1.00 95.25 90 THR A N 1
ATOM 644 C CA . THR A 1 90 ? -2.988 3.901 12.741 1.00 95.25 90 THR A CA 1
ATOM 645 C C . THR A 1 90 ? -2.167 2.636 12.472 1.00 95.25 90 THR A C 1
ATOM 647 O O . THR A 1 90 ? -2.208 2.080 11.379 1.00 95.25 90 THR A O 1
ATOM 650 N N . LEU A 1 91 ? -1.420 2.178 13.479 1.00 93.88 91 LEU A N 1
ATOM 651 C CA . LEU A 1 91 ? -0.755 0.864 13.498 1.00 93.88 91 LEU A CA 1
ATOM 652 C C . LEU A 1 91 ? -1.474 -0.134 14.422 1.00 93.88 91 LEU A C 1
ATOM 654 O O . LEU A 1 91 ? -1.106 -1.309 14.502 1.00 93.88 91 LEU A O 1
ATOM 658 N N . THR A 1 92 ? -2.500 0.335 15.132 1.00 94.12 92 THR A N 1
ATOM 659 C CA . THR A 1 92 ? -3.289 -0.421 16.110 1.00 94.12 92 THR A CA 1
ATOM 660 C C . THR A 1 92 ? -4.786 -0.296 15.797 1.00 94.12 92 THR A C 1
ATOM 662 O O . THR A 1 92 ? -5.559 0.201 16.617 1.00 94.12 92 THR A O 1
ATOM 665 N N . PRO A 1 93 ? -5.229 -0.726 14.603 1.00 92.50 93 PRO A N 1
ATOM 666 C CA . PRO A 1 93 ? -6.594 -0.498 14.127 1.00 92.50 93 PRO A CA 1
ATOM 667 C C . PRO A 1 93 ? -7.675 -1.122 15.019 1.00 92.50 93 PRO A C 1
ATOM 669 O O . PRO A 1 93 ? -8.741 -0.540 15.162 1.00 92.50 93 PRO A O 1
ATOM 672 N N . ASN A 1 94 ? -7.377 -2.234 15.700 1.00 91.38 94 ASN A N 1
ATOM 673 C CA . ASN A 1 94 ? -8.321 -2.928 16.587 1.00 91.38 94 ASN A CA 1
ATOM 674 C C . ASN A 1 94 ? -8.304 -2.408 18.041 1.00 91.38 94 ASN A C 1
ATOM 676 O O . ASN A 1 94 ? -8.887 -3.029 18.931 1.00 91.38 94 ASN A O 1
ATOM 680 N N . ALA A 1 95 ? -7.590 -1.315 18.329 1.00 93.12 95 ALA A N 1
ATOM 681 C CA . ALA A 1 95 ? -7.593 -0.728 19.664 1.00 93.12 95 ALA A CA 1
ATOM 682 C C . ALA A 1 95 ? -8.968 -0.120 19.988 1.00 93.12 95 ALA A C 1
ATOM 684 O O . ALA A 1 95 ? -9.577 0.535 19.146 1.00 93.12 95 ALA A O 1
ATOM 685 N N . LEU A 1 96 ? -9.407 -0.251 21.245 1.00 90.50 96 LEU A N 1
ATOM 686 C CA . LEU A 1 96 ? -10.698 0.240 21.764 1.00 90.50 96 LEU A CA 1
ATOM 687 C C . LEU A 1 96 ? -11.003 1.728 21.484 1.00 90.50 96 LEU A C 1
ATOM 689 O O . LEU A 1 96 ? -12.158 2.130 21.557 1.00 90.50 96 LEU A O 1
ATOM 693 N N . GLY A 1 97 ? -9.986 2.543 21.187 1.00 91.06 97 GLY A N 1
ATOM 694 C CA . GLY A 1 97 ? -10.117 3.973 20.883 1.00 91.06 97 GLY A CA 1
ATOM 695 C C . GLY A 1 97 ? -9.872 4.351 19.420 1.00 91.06 97 GLY A C 1
ATOM 696 O O . GLY A 1 97 ? -9.714 5.537 19.135 1.00 91.06 97 GLY A O 1
ATOM 697 N N . CYS A 1 98 ? -9.774 3.390 18.497 1.00 93.81 98 CYS A N 1
ATOM 698 C CA . CYS A 1 98 ? -9.627 3.716 17.083 1.00 93.81 98 CYS A CA 1
ATOM 699 C C . CYS A 1 98 ? -10.932 4.310 16.537 1.00 93.81 98 CYS A C 1
ATOM 701 O O . CYS A 1 98 ? -11.998 3.710 16.660 1.00 93.81 98 CYS A O 1
ATOM 703 N N . VAL A 1 99 ? -10.838 5.485 15.912 1.00 93.31 99 VAL A N 1
ATOM 704 C CA . VAL A 1 99 ? -11.967 6.159 15.261 1.00 93.31 99 VAL A CA 1
ATOM 705 C C . VAL A 1 99 ? -11.491 6.739 13.938 1.00 93.31 99 VAL A C 1
ATOM 707 O O . VAL A 1 99 ? -10.564 7.546 13.935 1.00 93.31 99 VAL A O 1
ATOM 710 N N . SER A 1 100 ? -12.129 6.341 12.835 1.00 92.06 100 SER A N 1
ATOM 711 C CA . SER A 1 100 ? -11.900 6.889 11.486 1.00 92.06 100 SER A CA 1
ATOM 712 C C . SER A 1 100 ? -10.433 6.911 11.039 1.00 92.06 100 SER A C 1
ATOM 714 O O . SER A 1 100 ? -10.001 7.850 10.376 1.00 92.06 100 SER A O 1
ATOM 716 N N . ARG A 1 101 ? -9.656 5.887 11.412 1.00 93.94 101 ARG A N 1
ATOM 717 C CA . ARG A 1 101 ? -8.263 5.724 10.978 1.00 93.94 101 ARG A CA 1
ATOM 718 C C . ARG A 1 101 ? -8.081 4.425 10.223 1.00 93.94 101 ARG A C 1
ATOM 720 O O . ARG A 1 101 ? -8.668 3.412 10.595 1.00 93.94 101 ARG A O 1
ATOM 727 N N . TYR A 1 102 ? -7.228 4.451 9.215 1.00 94.19 102 TYR A N 1
ATOM 728 C CA . TYR A 1 102 ? -6.916 3.293 8.390 1.00 94.19 102 TYR A CA 1
ATOM 729 C C . TYR A 1 102 ? -5.628 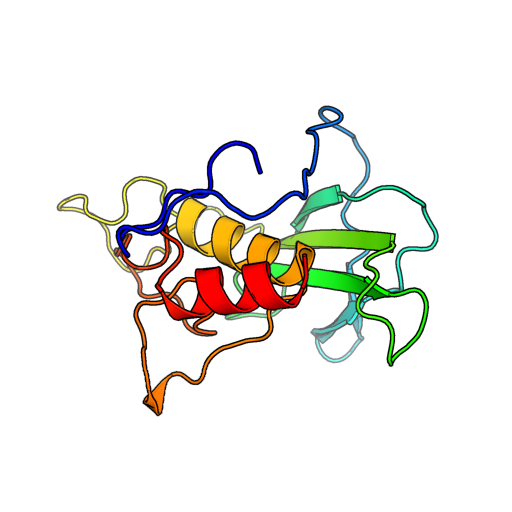2.634 8.863 1.00 94.19 102 TYR A C 1
ATOM 731 O O . TYR A 1 102 ? -4.696 3.304 9.318 1.00 94.19 102 TYR A O 1
ATOM 739 N N . ASP A 1 103 ? -5.583 1.311 8.780 1.00 93.81 103 ASP A N 1
ATOM 740 C CA . ASP A 1 103 ? -4.389 0.567 9.141 1.00 93.81 103 ASP A CA 1
ATOM 741 C C . ASP A 1 103 ? -3.285 0.782 8.102 1.00 93.81 103 ASP A C 1
ATOM 743 O O . ASP A 1 103 ? -3.414 0.382 6.945 1.00 93.81 103 ASP A O 1
ATOM 747 N N . LEU A 1 104 ? -2.182 1.408 8.519 1.00 93.19 104 LEU A N 1
ATOM 748 C CA . LEU A 1 104 ? -1.065 1.698 7.620 1.00 93.19 104 LEU A CA 1
ATOM 749 C C . LEU A 1 104 ? -0.432 0.409 7.090 1.00 93.19 104 LEU A C 1
ATOM 751 O O . LEU A 1 104 ? -0.007 0.366 5.941 1.00 93.19 104 LEU A O 1
ATOM 755 N N . GLN A 1 105 ? -0.374 -0.641 7.914 1.00 92.19 105 GLN A N 1
ATOM 756 C CA . GLN A 1 105 ? 0.195 -1.914 7.488 1.00 92.19 105 GLN A CA 1
ATOM 757 C C . GLN A 1 105 ? -0.655 -2.550 6.384 1.00 92.19 105 GLN A C 1
ATOM 759 O O . GLN A 1 105 ? -0.105 -2.899 5.349 1.00 92.19 105 GLN A O 1
ATOM 764 N N . ALA A 1 106 ? -1.971 -2.656 6.571 1.00 90.06 106 ALA A N 1
ATOM 765 C CA . ALA A 1 106 ? -2.894 -3.158 5.559 1.00 90.06 106 ALA A CA 1
ATOM 766 C C . ALA A 1 106 ? -2.798 -2.384 4.237 1.00 90.06 106 ALA A C 1
ATOM 768 O O . ALA A 1 106 ? -2.651 -3.001 3.184 1.00 90.06 106 ALA A O 1
ATOM 769 N N . LEU A 1 107 ? -2.806 -1.046 4.296 1.00 92.50 107 LEU A N 1
ATOM 770 C CA . LEU A 1 107 ? -2.632 -0.205 3.110 1.00 92.50 107 LEU A CA 1
ATOM 771 C C . LEU A 1 107 ? -1.312 -0.510 2.400 1.00 92.50 107 LEU A C 1
ATOM 773 O O . LEU A 1 107 ? -1.288 -0.743 1.199 1.00 92.50 107 LEU A O 1
ATOM 777 N N . VAL A 1 108 ? -0.198 -0.516 3.129 1.00 91.38 108 VAL A N 1
ATOM 778 C CA . VAL A 1 108 ? 1.111 -0.768 2.519 1.00 91.38 108 VAL A CA 1
ATOM 779 C C . VAL A 1 108 ? 1.162 -2.176 1.925 1.00 91.38 108 VAL A C 1
ATOM 781 O O . VAL A 1 108 ? 1.674 -2.345 0.822 1.00 91.38 108 VAL A O 1
ATOM 784 N N . THR A 1 109 ? 0.581 -3.178 2.587 1.00 89.62 109 THR A N 1
ATOM 785 C CA . THR A 1 109 ? 0.474 -4.538 2.042 1.00 89.62 109 THR A CA 1
ATOM 786 C C . THR A 1 109 ? -0.347 -4.576 0.745 1.00 89.62 109 THR A C 1
ATOM 788 O O . THR A 1 109 ? 0.056 -5.276 -0.184 1.00 89.62 109 THR A O 1
ATOM 791 N N . HIS A 1 110 ? -1.427 -3.792 0.636 1.00 91.25 110 HIS A N 1
ATOM 792 C CA . HIS A 1 110 ? -2.200 -3.617 -0.602 1.00 91.25 110 HIS A CA 1
ATOM 793 C C . HIS A 1 110 ? -1.336 -3.055 -1.735 1.00 91.25 110 HIS A C 1
ATOM 795 O O . HIS A 1 110 ? -1.245 -3.658 -2.806 1.00 91.25 110 HIS A O 1
ATOM 801 N N . GLU A 1 111 ? -0.637 -1.946 -1.487 1.00 90.81 111 GLU A N 1
ATOM 802 C CA . GLU A 1 111 ? 0.208 -1.315 -2.508 1.00 90.81 111 GLU A CA 1
ATOM 803 C C . GLU A 1 111 ? 1.357 -2.230 -2.941 1.00 90.81 111 GLU A C 1
ATOM 805 O O . GLU A 1 111 ? 1.680 -2.322 -4.124 1.00 90.81 111 GLU A O 1
ATOM 810 N N . PHE A 1 112 ? 1.942 -2.995 -2.016 1.00 88.81 112 PHE A N 1
ATOM 811 C CA . PHE A 1 112 ? 2.919 -4.005 -2.406 1.00 88.81 112 PHE A CA 1
ATOM 812 C C . PHE A 1 112 ? 2.295 -5.168 -3.192 1.00 88.81 112 PHE A C 1
ATOM 814 O O . PHE A 1 112 ? 2.976 -5.799 -3.996 1.00 88.81 112 PHE A O 1
ATOM 821 N N . GLY A 1 113 ? 1.011 -5.469 -3.027 1.00 87.38 113 GLY A N 1
ATOM 822 C CA . GLY A 1 113 ? 0.333 -6.406 -3.916 1.00 87.38 113 GLY A CA 1
ATOM 823 C C . GLY A 1 113 ? 0.376 -5.937 -5.375 1.00 87.38 113 GLY A C 1
ATOM 824 O O . GLY A 1 113 ? 0.693 -6.734 -6.263 1.00 87.38 113 GLY A O 1
ATOM 825 N N . HIS A 1 114 ? 0.174 -4.638 -5.624 1.00 87.25 114 HIS A N 1
ATOM 826 C CA . HIS A 1 114 ? 0.383 -4.029 -6.943 1.00 87.25 114 HIS A CA 1
ATOM 827 C C . HIS A 1 114 ? 1.844 -4.074 -7.396 1.00 87.25 114 HIS A C 1
ATOM 829 O O . HIS A 1 114 ? 2.094 -4.440 -8.550 1.00 87.25 114 HIS A O 1
ATOM 835 N N . PHE A 1 115 ? 2.792 -3.828 -6.483 1.00 84.62 115 PHE A N 1
ATOM 836 C CA . PHE A 1 115 ? 4.229 -4.006 -6.729 1.00 84.62 115 PHE A CA 1
ATOM 837 C C . PHE A 1 115 ? 4.558 -5.405 -7.251 1.00 84.62 115 PHE A C 1
ATOM 839 O O . PHE A 1 115 ? 5.409 -5.545 -8.123 1.00 84.62 115 PHE A O 1
ATOM 846 N N . PHE A 1 116 ? 3.889 -6.448 -6.749 1.00 82.38 116 PHE A N 1
ATOM 847 C CA . PHE A 1 116 ? 4.064 -7.831 -7.211 1.00 82.38 116 PHE A CA 1
ATOM 848 C C . PHE A 1 116 ? 3.158 -8.215 -8.388 1.00 82.38 116 PHE A C 1
ATOM 8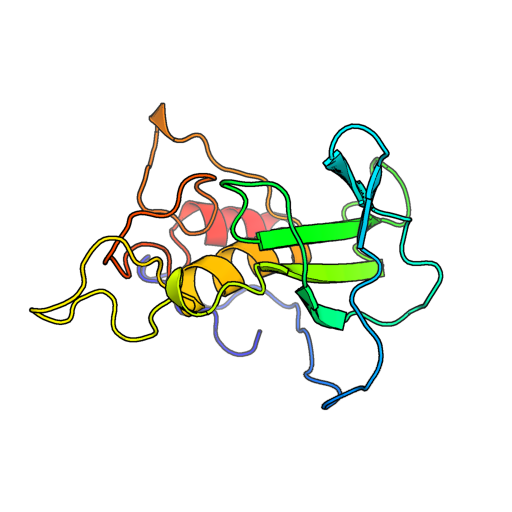50 O O . PHE A 1 116 ? 3.237 -9.340 -8.877 1.00 82.38 116 PHE A O 1
ATOM 857 N N . GLY A 1 117 ? 2.342 -7.288 -8.891 1.00 81.19 117 GLY A N 1
ATOM 858 C CA . GLY A 1 117 ? 1.578 -7.439 -10.128 1.00 81.19 117 GLY A CA 1
ATOM 859 C C . GLY A 1 117 ? 0.132 -7.877 -9.930 1.00 81.19 117 GLY A C 1
ATOM 860 O O . GLY A 1 117 ? -0.562 -8.130 -10.919 1.00 81.19 117 GLY A O 1
ATOM 861 N N . LEU A 1 118 ? -0.347 -7.948 -8.687 1.00 84.88 118 LEU A N 1
ATOM 862 C CA . LEU A 1 118 ? -1.755 -8.199 -8.409 1.00 84.88 118 LEU A CA 1
ATOM 863 C C . LEU A 1 118 ? -2.602 -6.999 -8.839 1.00 84.88 118 LEU A C 1
ATOM 865 O O . LEU A 1 118 ? -2.227 -5.839 -8.673 1.00 84.88 118 LEU A O 1
ATOM 869 N N . GLY A 1 119 ? -3.771 -7.288 -9.400 1.00 83.00 119 GLY A N 1
ATOM 870 C CA . GLY A 1 119 ? -4.810 -6.288 -9.627 1.00 83.00 119 GLY A CA 1
ATOM 871 C C . GLY A 1 119 ? -5.800 -6.250 -8.467 1.00 83.00 119 GLY A C 1
ATOM 872 O O . GLY A 1 119 ? -5.865 -7.185 -7.668 1.00 83.00 119 GLY A O 1
ATOM 873 N N . HIS A 1 120 ? -6.620 -5.200 -8.427 1.00 86.25 120 HIS A N 1
ATOM 874 C CA . HIS A 1 120 ? -7.735 -5.123 -7.489 1.00 86.25 120 HIS A CA 1
ATOM 875 C C . HIS A 1 120 ? -8.679 -6.326 -7.615 1.00 86.25 120 HIS A C 1
ATOM 877 O O . HIS A 1 120 ? -8.975 -6.812 -8.714 1.00 86.25 120 HIS A O 1
ATOM 883 N N . VAL A 1 121 ? -9.250 -6.741 -6.488 1.00 79.62 121 VAL A N 1
ATOM 884 C CA . VAL A 1 121 ? -10.377 -7.667 -6.436 1.00 79.62 121 VAL A CA 1
ATOM 885 C C . VAL A 1 121 ? -11.653 -6.886 -6.138 1.00 79.62 121 VAL A C 1
ATOM 887 O O . VAL A 1 121 ? -11.668 -5.946 -5.359 1.00 79.62 121 VAL A O 1
ATOM 890 N N . SER A 1 122 ? -12.752 -7.260 -6.795 1.00 73.06 122 SER A N 1
ATOM 891 C CA . SER A 1 122 ? -14.029 -6.560 -6.635 1.00 73.06 122 SER A CA 1
ATOM 892 C C . SER A 1 122 ? -14.553 -6.593 -5.193 1.00 73.06 122 SER A C 1
ATOM 894 O O . SER A 1 122 ? -14.793 -7.672 -4.643 1.00 73.06 122 SER A O 1
ATOM 896 N N . GLU A 1 123 ? -14.882 -5.405 -4.681 1.00 69.38 123 GLU A N 1
ATOM 897 C CA . GLU A 1 123 ? -15.583 -5.158 -3.411 1.00 69.38 123 GLU A CA 1
ATOM 898 C C . GLU A 1 123 ? -16.862 -5.985 -3.254 1.00 69.38 123 GLU A C 1
ATOM 900 O O . GLU A 1 123 ? -17.097 -6.597 -2.216 1.00 69.38 123 GLU A O 1
ATOM 905 N N . SER A 1 124 ? -17.666 -6.082 -4.322 1.00 59.91 124 SER A N 1
ATOM 906 C CA . SER A 1 124 ? -18.930 -6.842 -4.337 1.00 59.91 124 SER A CA 1
ATOM 907 C C . SER A 1 124 ? -18.768 -8.318 -3.980 1.00 59.91 124 SER A C 1
ATOM 909 O O . SER A 1 124 ? -19.736 -8.994 -3.636 1.00 59.91 124 SER A O 1
ATOM 911 N N . LYS A 1 125 ? -17.545 -8.834 -4.105 1.00 55.91 125 LYS A N 1
ATOM 912 C CA . LYS A 1 125 ? -17.244 -10.227 -3.837 1.00 55.91 125 LYS A CA 1
ATOM 913 C C . LYS A 1 125 ? -16.618 -10.392 -2.460 1.00 55.91 125 LYS A C 1
ATOM 915 O O . LYS A 1 125 ? -16.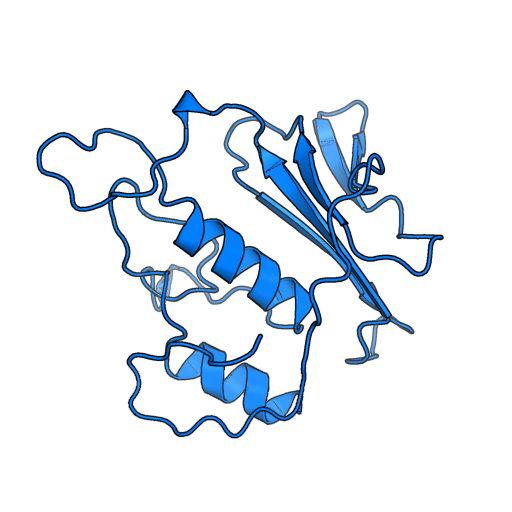957 -11.398 -1.841 1.00 55.91 125 LYS A O 1
ATOM 920 N N . ARG A 1 126 ? -15.712 -9.502 -2.005 1.00 62.00 126 ARG A N 1
ATOM 921 C CA . ARG A 1 126 ? -14.866 -9.718 -0.806 1.00 62.00 126 ARG A CA 1
ATOM 922 C C . ARG A 1 126 ? -14.161 -8.447 -0.273 1.00 62.00 126 ARG A C 1
ATOM 924 O O . ARG A 1 126 ? -12.983 -8.257 -0.543 1.00 62.00 126 ARG A O 1
ATOM 931 N N . GLN A 1 127 ? -14.851 -7.679 0.567 1.00 62.22 127 GLN A N 1
ATOM 932 C CA . GLN A 1 127 ? -14.403 -6.414 1.196 1.00 62.22 127 GLN A CA 1
ATOM 933 C C . GLN A 1 127 ? -13.259 -6.535 2.232 1.00 62.22 127 GLN A C 1
ATOM 935 O O . GLN A 1 127 ? -12.953 -5.573 2.918 1.00 62.22 127 GLN A O 1
ATOM 940 N N . GLN A 1 128 ? -12.697 -7.730 2.440 1.00 70.38 128 GLN A N 1
ATOM 941 C CA . GLN A 1 128 ? -11.734 -8.026 3.519 1.00 70.38 128 GLN A CA 1
ATOM 942 C C . GLN A 1 128 ? -10.496 -8.756 2.988 1.00 70.38 128 GLN A C 1
ATOM 944 O O . GLN A 1 128 ? -9.926 -9.605 3.661 1.00 70.38 128 GLN A O 1
ATOM 949 N N . MET A 1 129 ? -10.134 -8.518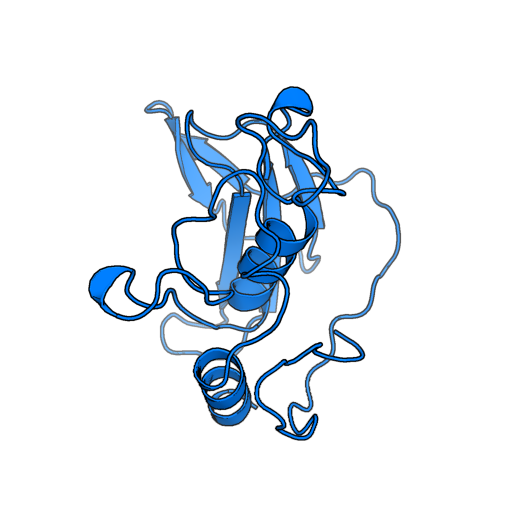 1.730 1.00 79.19 129 MET A N 1
ATOM 950 C CA . MET A 1 129 ? -8.905 -9.067 1.158 1.00 79.19 129 MET A CA 1
ATOM 951 C C . MET A 1 129 ? -7.910 -7.949 0.936 1.00 79.19 129 MET A C 1
ATOM 953 O O . MET A 1 129 ? -8.314 -6.825 0.648 1.00 79.19 129 MET A O 1
ATOM 957 N N . THR A 1 130 ? -6.622 -8.281 0.994 1.00 87.19 130 THR A N 1
ATOM 958 C CA . THR A 1 130 ? -5.541 -7.324 0.765 1.00 87.19 130 THR A CA 1
ATOM 959 C C . THR A 1 130 ? -5.760 -6.513 -0.502 1.00 87.19 130 THR A C 1
ATOM 961 O O . THR A 1 130 ? -5.641 -5.303 -0.439 1.00 87.19 130 THR A O 1
ATOM 964 N N . MET A 1 131 ? -6.152 -7.131 -1.624 1.00 87.69 131 MET A N 1
ATOM 965 C CA . MET A 1 131 ? -6.346 -6.421 -2.898 1.00 87.69 131 MET A CA 1
ATOM 966 C C . MET A 1 131 ? -7.749 -5.825 -3.098 1.00 87.69 131 MET A C 1
ATOM 968 O O . MET A 1 131 ? -8.124 -5.498 -4.227 1.00 87.69 131 MET A O 1
ATOM 972 N N . SER A 1 132 ? -8.556 -5.700 -2.044 1.00 86.69 132 SER A N 1
ATOM 973 C CA . SER A 1 132 ? -9.808 -4.936 -2.097 1.00 86.69 132 SER A CA 1
ATOM 974 C C . SER A 1 132 ? -9.478 -3.438 -2.193 1.00 86.69 132 SER A C 1
ATOM 976 O O . SER A 1 132 ? -8.671 -2.970 -1.395 1.00 86.69 132 SER A O 1
ATOM 978 N N . PRO A 1 133 ? -10.020 -2.677 -3.164 1.00 82.69 133 PRO A N 1
ATOM 979 C CA . PRO A 1 133 ? -9.686 -1.257 -3.332 1.00 82.69 133 PRO A CA 1
ATOM 980 C C . PRO A 1 133 ? -10.149 -0.352 -2.177 1.00 82.69 133 PRO A C 1
ATOM 982 O O . PRO A 1 133 ? -9.696 0.786 -2.080 1.00 82.69 133 PRO A O 1
ATOM 985 N N . LEU A 1 134 ? -11.065 -0.808 -1.322 1.00 81.62 134 LEU A N 1
ATOM 986 C CA . LEU A 1 134 ? -11.480 -0.105 -0.114 1.00 81.62 134 LEU A CA 1
ATOM 987 C C . LEU A 1 134 ? -10.854 -0.769 1.112 1.00 81.62 134 LEU A C 1
ATOM 989 O O . LEU A 1 134 ? -11.024 -1.963 1.337 1.00 81.62 134 LEU A O 1
ATOM 993 N N . VAL A 1 135 ? -10.183 0.039 1.932 1.00 80.25 135 VAL A N 1
ATOM 994 C CA . VAL A 1 135 ? -9.668 -0.379 3.241 1.00 80.25 135 VAL A CA 1
ATOM 995 C C . VAL A 1 135 ? -10.673 0.034 4.307 1.00 80.25 135 VAL A C 1
ATOM 997 O O . VAL A 1 135 ? -11.065 1.203 4.378 1.00 80.25 135 VAL A O 1
ATOM 1000 N N . GLY A 1 136 ? -11.097 -0.901 5.156 1.00 84.31 136 GLY A N 1
ATOM 1001 C CA . GLY A 1 136 ? -11.960 -0.566 6.283 1.00 84.31 136 GLY A CA 1
ATOM 1002 C C . GLY A 1 136 ? -11.251 0.332 7.307 1.00 84.31 136 GLY A C 1
ATOM 1003 O O . GLY A 1 136 ? -10.071 0.161 7.616 1.00 84.31 136 GLY A O 1
ATOM 1004 N N . ALA A 1 137 ? -11.979 1.282 7.897 1.00 90.19 137 ALA A N 1
ATOM 1005 C CA . ALA A 1 137 ? -11.464 2.023 9.045 1.00 90.19 137 ALA A CA 1
ATOM 1006 C C . ALA A 1 137 ? -11.407 1.116 10.287 1.00 90.19 137 ALA A C 1
ATOM 1008 O O . ALA A 1 137 ? -12.343 0.363 10.556 1.00 90.19 137 ALA A O 1
ATOM 1009 N N . CYS A 1 138 ? -10.337 1.234 11.075 1.00 92.44 138 CYS A N 1
ATOM 1010 C CA . CYS A 1 138 ? -10.158 0.549 12.358 1.00 92.44 138 CYS A CA 1
ATOM 1011 C C . CYS A 1 138 ? -10.309 -0.979 12.289 1.00 92.44 138 CYS A C 1
ATOM 1013 O O . CYS A 1 138 ? -10.838 -1.612 13.199 1.00 92.44 138 CYS A O 1
ATOM 1015 N N . THR A 1 139 ? -9.811 -1.572 11.205 1.00 90.00 139 THR A N 1
ATOM 1016 C CA . THR A 1 139 ? -9.696 -3.022 11.027 1.00 90.00 139 THR A CA 1
ATOM 1017 C C . THR A 1 139 ? -8.291 -3.398 10.554 1.00 90.00 139 THR A C 1
ATOM 1019 O O . THR A 1 139 ? -7.569 -2.575 9.997 1.00 90.00 139 THR A O 1
ATOM 1022 N N . ALA A 1 140 ? -7.890 -4.640 10.824 1.00 89.00 140 ALA A N 1
ATOM 1023 C CA . ALA A 1 140 ? -6.654 -5.248 10.328 1.00 89.00 140 ALA A CA 1
ATOM 1024 C C . ALA A 1 140 ? -6.918 -6.362 9.296 1.00 89.00 140 ALA A C 1
ATOM 1026 O O . ALA A 1 140 ? -6.014 -7.146 9.011 1.00 89.00 140 ALA A O 1
ATOM 1027 N N . ALA A 1 141 ? -8.154 -6.487 8.803 1.00 83.50 141 ALA A N 1
ATOM 1028 C CA . ALA A 1 141 ? -8.600 -7.624 7.993 1.00 83.50 141 ALA A CA 1
ATOM 1029 C C . ALA A 1 141 ? -7.783 -7.797 6.701 1.00 83.50 141 ALA A C 1
ATOM 1031 O O . ALA A 1 141 ? -7.587 -8.908 6.230 1.00 83.50 141 ALA A O 1
ATOM 1032 N N . GLU A 1 142 ? -7.262 -6.702 6.161 1.00 86.38 142 GLU A N 1
ATOM 1033 C CA . GLU A 1 142 ? -6.568 -6.642 4.882 1.00 86.38 142 GLU A CA 1
ATOM 1034 C C . GLU A 1 142 ? -5.037 -6.794 5.028 1.00 86.38 142 GLU A C 1
ATOM 1036 O O . GLU A 1 142 ? -4.312 -6.755 4.031 1.00 86.38 142 GLU A O 1
ATOM 1041 N N . ARG A 1 143 ? -4.520 -7.004 6.255 1.00 87.44 143 ARG A N 1
ATOM 1042 C CA . ARG A 1 143 ? -3.079 -7.213 6.513 1.00 87.44 143 ARG A CA 1
ATOM 1043 C C . ARG A 1 143 ? -2.531 -8.502 5.910 1.00 87.44 143 ARG A C 1
ATOM 1045 O O . ARG A 1 143 ? -1.337 -8.556 5.623 1.00 87.44 143 ARG A O 1
ATOM 1052 N N . THR A 1 144 ? -3.363 -9.532 5.796 1.00 81.88 144 THR A N 1
ATOM 1053 C CA . THR A 1 144 ? -2.947 -10.874 5.384 1.00 81.88 144 THR A CA 1
ATOM 1054 C C . THR A 1 144 ? -3.440 -11.197 3.991 1.00 81.88 144 THR A C 1
ATOM 1056 O O . THR A 1 144 ? -4.589 -10.918 3.652 1.00 81.88 144 THR A O 1
ATOM 1059 N N . LEU A 1 145 ? -2.590 -11.861 3.207 1.00 78.38 145 LEU A N 1
ATOM 1060 C CA . LEU A 1 145 ? -2.973 -12.302 1.873 1.00 78.38 145 LEU A CA 1
ATOM 1061 C C . LEU A 1 145 ? -4.055 -13.376 1.971 1.00 78.38 145 LEU A C 1
ATOM 1063 O O . LEU A 1 145 ? -3.823 -14.467 2.500 1.00 78.38 145 LEU A O 1
ATOM 1067 N N . GLY A 1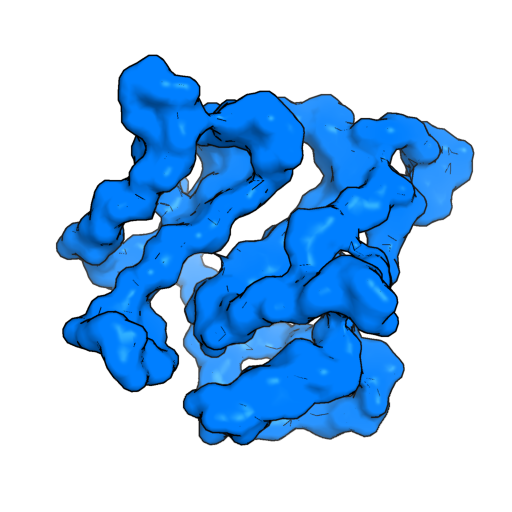 146 ? -5.218 -13.089 1.394 1.00 79.38 146 GLY A N 1
ATOM 1068 C CA . GLY A 1 146 ? -6.280 -14.070 1.277 1.00 79.38 146 GLY A CA 1
ATOM 1069 C C . GLY A 1 146 ? -5.947 -15.122 0.218 1.00 79.38 146 GLY A C 1
ATOM 1070 O O . GLY A 1 146 ? -5.053 -14.967 -0.618 1.00 79.38 146 GLY A O 1
ATOM 1071 N N . LEU A 1 147 ? -6.748 -16.192 0.171 1.00 79.94 147 LEU A N 1
ATOM 1072 C CA . LEU A 1 147 ? -6.561 -17.302 -0.776 1.00 79.94 147 LEU A CA 1
ATOM 1073 C C . LEU A 1 147 ? -6.386 -16.845 -2.236 1.00 79.94 147 LEU A C 1
ATOM 1075 O O . LEU A 1 147 ? -5.609 -17.430 -2.982 1.00 79.94 147 LEU A O 1
ATOM 1079 N N . ARG A 1 148 ? -7.127 -15.823 -2.676 1.00 77.88 148 ARG A N 1
ATOM 1080 C CA . ARG A 1 148 ? -7.066 -15.362 -4.071 1.00 77.88 148 ARG A CA 1
ATOM 1081 C C . ARG A 1 148 ? -5.850 -14.495 -4.359 1.00 77.88 148 ARG A C 1
ATOM 1083 O O . ARG A 1 148 ? -5.366 -14.555 -5.483 1.00 77.88 148 ARG A O 1
ATOM 1090 N N . ASP A 1 149 ? -5.370 -13.751 -3.371 1.00 81.62 149 ASP A N 1
ATOM 1091 C CA . ASP A 1 149 ? -4.137 -12.978 -3.490 1.00 81.62 149 ASP A CA 1
ATOM 1092 C C . ASP A 1 149 ? -2.960 -13.953 -3.631 1.00 81.62 149 ASP A C 1
ATOM 1094 O O . ASP A 1 149 ? -2.180 -13.852 -4.574 1.00 81.62 149 ASP A O 1
ATOM 1098 N N . MET A 1 150 ? -2.940 -15.006 -2.801 1.00 82.69 150 MET A N 1
ATOM 1099 C CA . MET A 1 150 ? -1.966 -16.099 -2.905 1.00 82.69 150 MET A CA 1
ATOM 1100 C C . MET A 1 150 ? -2.031 -16.828 -4.253 1.00 82.69 150 MET A C 1
ATOM 1102 O O . MET A 1 150 ? -1.005 -17.000 -4.904 1.00 82.69 150 MET A O 1
ATOM 1106 N N . LEU A 1 151 ? -3.225 -17.216 -4.718 1.00 83.94 151 LEU A N 1
ATOM 1107 C CA . LEU A 1 151 ? -3.383 -17.843 -6.039 1.00 83.94 151 LEU A CA 1
ATOM 1108 C C . LEU A 1 151 ? -2.977 -16.904 -7.184 1.00 83.94 151 LEU A C 1
ATOM 1110 O O . LEU A 1 151 ? -2.480 -17.367 -8.205 1.00 83.94 151 LEU A O 1
ATOM 1114 N N . GLY A 1 152 ? -3.201 -15.596 -7.038 1.00 81.31 152 GLY A N 1
ATOM 1115 C CA . GLY A 1 152 ? -2.755 -14.594 -8.001 1.00 81.31 152 GLY A CA 1
ATOM 1116 C C . GLY A 1 152 ? -1.233 -14.556 -8.100 1.00 81.31 152 GLY A C 1
ATOM 1117 O O . GLY A 1 152 ? -0.699 -14.630 -9.204 1.00 81.31 152 GLY A O 1
ATOM 1118 N N . LEU A 1 153 ? -0.542 -14.523 -6.958 1.00 82.62 153 LEU A N 1
ATOM 1119 C CA . LEU A 1 153 ? 0.921 -14.544 -6.908 1.00 82.62 153 LEU A CA 1
ATOM 1120 C 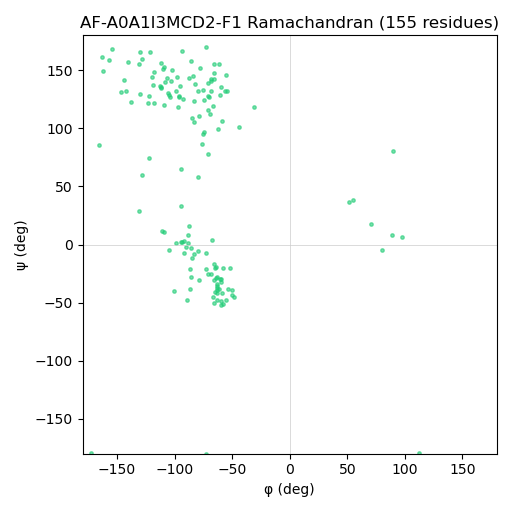C . LEU A 1 153 ? 1.499 -15.850 -7.473 1.00 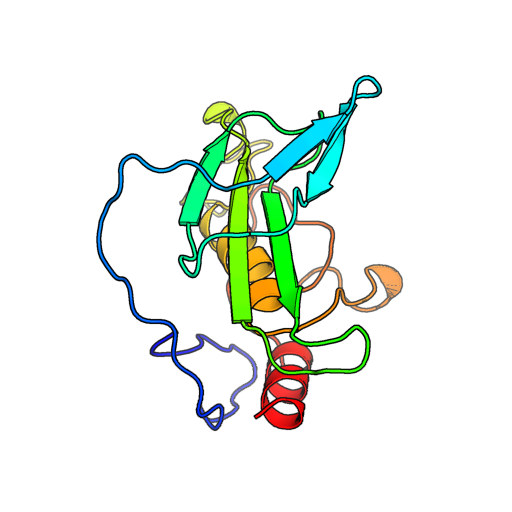82.62 153 LEU A C 1
ATOM 1122 O O . LEU A 1 153 ? 2.439 -15.791 -8.257 1.00 82.62 153 LEU A O 1
ATOM 1126 N N . GLU A 1 154 ? 0.909 -17.008 -7.158 1.00 83.94 154 GLU A N 1
ATOM 1127 C CA . GLU A 1 154 ? 1.312 -18.322 -7.704 1.00 83.94 154 GLU A CA 1
ATOM 1128 C C . GLU A 1 154 ? 1.099 -18.446 -9.230 1.00 83.94 154 GLU A C 1
ATOM 1130 O O . GLU A 1 154 ? 1.677 -19.311 -9.877 1.00 83.94 154 GLU A O 1
ATOM 1135 N N . VAL A 1 155 ? 0.244 -17.615 -9.838 1.00 83.44 155 VAL A N 1
ATOM 1136 C CA . VAL A 1 155 ? 0.077 -17.559 -11.307 1.00 83.44 155 VAL A CA 1
ATOM 1137 C C . VAL A 1 155 ? 1.087 -16.608 -11.958 1.00 83.44 155 VAL A C 1
ATOM 1139 O O . VAL A 1 155 ? 1.334 -16.682 -13.169 1.00 83.44 155 VAL A O 1
ATOM 1142 N N . LEU A 1 156 ? 1.637 -15.671 -11.188 1.00 77.25 156 LEU A N 1
ATOM 1143 C CA . LEU A 1 156 ? 2.645 -14.726 -11.659 1.00 77.25 156 LEU A CA 1
ATOM 1144 C C . LEU A 1 156 ? 4.062 -15.308 -11.570 1.00 77.25 156 LEU A C 1
ATOM 1146 O O . LEU A 1 156 ? 4.903 -14.928 -12.390 1.00 77.25 156 LEU A O 1
ATOM 1150 N N . PHE A 1 157 ? 4.312 -16.227 -10.630 1.00 78.31 157 PHE A N 1
ATOM 1151 C CA . PHE A 1 157 ? 5.641 -16.725 -10.263 1.00 78.31 157 PHE A CA 1
ATOM 1152 C C . PHE A 1 157 ? 5.661 -18.233 -10.040 1.00 78.31 157 PHE A C 1
ATOM 1154 O O . PHE A 1 157 ? 6.686 -18.838 -10.429 1.00 78.31 157 PHE A O 1
#

InterPro domains:
  IPR001818 Peptidase M10, metallopeptidase [PF00413] (99-156)
  IPR024079 Metallopeptidase, catalytic domain superfamily [G3DSA:3.40.390.10] (11-157)

Nearest PDB structures (foldseek):
  2wkq-assembly1_A  TM=5.144E-01  e=3.653E+00  Avena sativa

Mean predicted aligned error: 6.81 Å

pLDDT: mean 82.22, std 11.83, range [29.47, 95.31]